Protein AF-A0AB36B175-F1 (afdb_monomer_lite)

InterPro domains:
  IPR001412 Aminoacyl-tRNA synthetase, class I, conserved site [PS00178] (43-53)
  IPR002302 Leucine-tRNA ligase [PTHR43740] (2-62)
  IPR014729 Rossmann-like alpha/beta/alpha sandwich fold [G3DSA:3.40.50.620] (31-62)

Sequence (62 aa):
MNYNHQEVEKKWQSYWLNNKTFACDAWDFDKPKCYVLDMFPYPSGNGLHVGHPEGYTATDIV

Structure (mmCIF, N/CA/C/O backbone):
data_AF-A0AB36B175-F1
#
_entry.id   AF-A0AB36B175-F1
#
loop_
_atom_site.group_PDB
_atom_site.id
_atom_site.type_symbol
_atom_site.label_atom_id
_atom_site.label_alt_id
_atom_site.label_comp_id
_atom_site.label_asym_id
_atom_site.label_entity_id
_atom_site.label_seq_id
_atom_site.pdbx_PDB_ins_code
_atom_site.Cartn_x
_atom_site.Cartn_y
_atom_site.Cartn_z
_atom_site.occupancy
_atom_site.B_iso_or_equiv
_atom_site.auth_seq_id
_atom_site.auth_comp_id
_atom_site.auth_asym_id
_atom_site.auth_atom_id
_atom_site.pdbx_PDB_model_num
ATOM 1 N N . MET A 1 1 ? -30.523 -1.892 6.240 1.00 66.50 1 MET A N 1
ATOM 2 C CA . MET A 1 1 ? -29.244 -2.069 6.962 1.00 66.50 1 MET A CA 1
ATOM 3 C C . MET A 1 1 ? -28.138 -1.694 5.999 1.00 66.50 1 MET A C 1
ATOM 5 O O . MET A 1 1 ? -28.160 -2.203 4.887 1.00 66.50 1 MET A O 1
ATOM 9 N N . ASN A 1 2 ? -27.241 -0.786 6.383 1.00 86.75 2 ASN A N 1
ATOM 10 C CA . ASN A 1 2 ? -26.125 -0.374 5.532 1.00 86.75 2 ASN A CA 1
ATOM 11 C C . ASN A 1 2 ? -24.889 -1.215 5.846 1.00 86.75 2 ASN A C 1
ATOM 13 O O . ASN A 1 2 ? -24.648 -1.569 6.998 1.00 86.75 2 ASN A O 1
ATOM 17 N N . TYR A 1 3 ? -24.116 -1.523 4.811 1.00 95.19 3 TYR A N 1
ATOM 18 C CA . TYR A 1 3 ? -22.820 -2.173 4.939 1.00 95.19 3 TYR A CA 1
ATOM 19 C C . TYR A 1 3 ? -21.816 -1.237 5.632 1.00 95.19 3 TYR A C 1
ATOM 21 O O . TYR A 1 3 ? -21.639 -0.094 5.207 1.00 95.19 3 TYR A O 1
ATOM 29 N N . ASN A 1 4 ? -21.161 -1.718 6.693 1.00 96.31 4 ASN A N 1
ATOM 30 C CA . ASN A 1 4 ? -20.128 -0.975 7.414 1.00 96.31 4 ASN A CA 1
ATOM 31 C C . ASN A 1 4 ? -18.732 -1.336 6.884 1.00 96.31 4 ASN A C 1
ATOM 33 O O . ASN A 1 4 ? -18.043 -2.195 7.434 1.00 96.31 4 ASN A O 1
ATOM 37 N N . HIS A 1 5 ? -18.314 -0.682 5.802 1.00 97.31 5 HIS A N 1
ATOM 38 C CA . HIS A 1 5 ? -17.026 -0.962 5.161 1.00 97.31 5 HIS A CA 1
ATOM 39 C C . HIS A 1 5 ? -15.823 -0.705 6.088 1.00 97.31 5 HIS A C 1
ATOM 41 O O . HIS A 1 5 ? -14.875 -1.484 6.081 1.00 97.31 5 HIS A O 1
ATOM 47 N N . GLN A 1 6 ? -15.899 0.295 6.975 1.00 97.81 6 GLN A N 1
ATOM 48 C CA . GLN A 1 6 ? -14.804 0.642 7.890 1.00 97.81 6 GLN A CA 1
ATOM 49 C C . GLN A 1 6 ? -14.469 -0.481 8.879 1.00 97.81 6 GLN A C 1
ATOM 51 O O . GLN A 1 6 ? -13.310 -0.659 9.255 1.00 97.81 6 GLN A O 1
ATOM 56 N N . GLU A 1 7 ? -15.476 -1.227 9.334 1.00 97.81 7 GLU A N 1
ATOM 57 C CA . GLU A 1 7 ? -15.275 -2.375 10.222 1.00 97.81 7 GLU A CA 1
ATOM 58 C C . GLU A 1 7 ? -14.616 -3.538 9.476 1.00 97.81 7 GLU A C 1
ATOM 60 O O . GLU A 1 7 ? -13.665 -4.147 9.972 1.00 97.81 7 GLU A O 1
ATOM 65 N N . VAL A 1 8 ? -15.084 -3.811 8.257 1.00 98.25 8 VAL A N 1
ATOM 66 C CA . VAL A 1 8 ? -14.561 -4.895 7.422 1.00 98.25 8 VAL A CA 1
ATOM 67 C C . VAL A 1 8 ? -13.118 -4.620 6.996 1.00 98.25 8 VAL A C 1
ATOM 69 O O . VAL A 1 8 ? -12.271 -5.501 7.134 1.00 98.25 8 VAL A O 1
ATOM 72 N N . GLU A 1 9 ? -12.811 -3.403 6.549 1.00 98.56 9 GLU A N 1
ATOM 73 C CA . GLU A 1 9 ? -11.461 -2.989 6.145 1.00 98.56 9 GLU A CA 1
ATOM 74 C C . GLU A 1 9 ? -10.459 -3.131 7.302 1.00 98.56 9 GLU A C 1
ATOM 76 O O . GLU A 1 9 ? -9.421 -3.778 7.146 1.00 98.56 9 GLU A O 1
ATOM 81 N N . LYS A 1 10 ? -10.794 -2.624 8.499 1.00 98.56 10 LYS A N 1
ATOM 82 C CA . LYS A 1 10 ? -9.923 -2.721 9.687 1.00 98.56 10 LYS A CA 1
ATOM 83 C C . LYS A 1 10 ? -9.670 -4.163 10.117 1.00 98.56 10 LYS A C 1
ATOM 85 O O . LYS A 1 10 ? -8.550 -4.501 10.515 1.00 98.56 10 LYS A O 1
ATOM 90 N N . LYS A 1 11 ? -10.693 -5.022 10.038 1.00 98.50 11 LYS A N 1
ATOM 91 C CA . LYS A 1 11 ? -10.567 -6.453 10.343 1.00 98.50 11 LYS A CA 1
ATOM 92 C C . LYS A 1 11 ? -9.521 -7.111 9.442 1.00 98.50 11 LYS A C 1
ATOM 94 O O . LYS A 1 11 ? -8.647 -7.816 9.947 1.00 98.50 11 LYS A O 1
ATOM 99 N N . TRP A 1 12 ? -9.598 -6.882 8.133 1.00 98.69 12 TRP A N 1
ATOM 100 C CA . TRP A 1 12 ? -8.697 -7.518 7.171 1.00 98.69 12 TRP A CA 1
ATOM 101 C C . TRP A 1 12 ? -7.281 -6.952 7.216 1.00 98.69 12 TRP A C 1
ATOM 103 O O . TRP A 1 12 ? -6.338 -7.736 7.249 1.00 98.69 12 TRP A O 1
ATOM 113 N N . GLN A 1 13 ? -7.120 -5.634 7.358 1.00 98.75 13 GLN A N 1
ATOM 114 C CA . GLN A 1 13 ? -5.806 -5.015 7.579 1.00 98.75 13 GLN A CA 1
ATOM 115 C C . GLN A 1 13 ? -5.093 -5.618 8.800 1.00 98.75 13 GLN A C 1
ATOM 117 O O . GLN A 1 13 ? -3.922 -5.990 8.720 1.00 98.75 13 GLN A O 1
ATOM 122 N N . SER A 1 14 ? -5.819 -5.798 9.911 1.00 98.69 14 SER A N 1
ATOM 123 C CA . SER A 1 14 ? -5.279 -6.421 11.129 1.00 98.69 14 SER A CA 1
ATOM 124 C C . SER A 1 14 ? -4.900 -7.887 10.906 1.00 98.69 14 SER A C 1
ATOM 126 O O . SER A 1 14 ? -3.851 -8.341 11.362 1.00 98.69 14 SER A O 1
ATOM 128 N N . TYR A 1 15 ? -5.740 -8.637 10.188 1.00 98.75 15 TYR A N 1
ATOM 129 C CA . TYR A 1 15 ? -5.462 -10.028 9.847 1.00 98.75 15 TYR A CA 1
ATOM 130 C C . TYR A 1 15 ? -4.205 -10.157 8.974 1.00 98.75 15 TYR A C 1
ATOM 132 O O . TYR A 1 15 ? -3.324 -10.945 9.316 1.00 98.75 15 TYR A O 1
ATOM 140 N N . TRP A 1 16 ? -4.085 -9.374 7.897 1.00 98.69 16 TRP A N 1
ATOM 141 C CA . TRP A 1 16 ? -2.936 -9.433 6.986 1.00 98.69 16 TRP A CA 1
ATOM 142 C C . TRP A 1 16 ? -1.623 -9.087 7.684 1.00 98.69 16 TRP A C 1
ATOM 144 O O . TRP A 1 16 ? -0.619 -9.766 7.468 1.00 98.69 16 TRP A O 1
ATOM 154 N N . LEU A 1 17 ? -1.641 -8.085 8.571 1.00 98.38 17 LEU A N 1
ATOM 155 C CA . LEU A 1 17 ? -0.477 -7.712 9.372 1.00 98.38 17 LEU A CA 1
ATOM 156 C C . LEU A 1 17 ? -0.056 -8.848 10.316 1.00 98.38 17 LEU 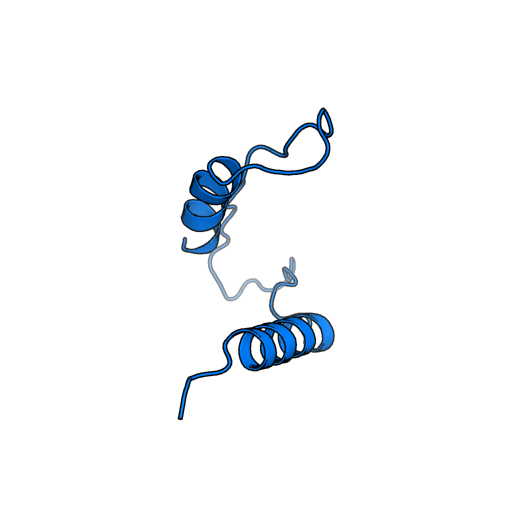A C 1
ATOM 158 O O . LEU A 1 17 ? 1.105 -9.253 10.315 1.00 98.38 17 LEU A O 1
ATOM 162 N N . ASN A 1 18 ? -1.002 -9.398 11.084 1.00 98.62 18 ASN A N 1
ATOM 163 C CA . ASN A 1 18 ? -0.724 -10.450 12.068 1.00 98.62 18 ASN A CA 1
ATOM 164 C C . ASN A 1 18 ? -0.232 -11.751 11.421 1.00 98.62 18 ASN A C 1
ATOM 166 O O . ASN A 1 18 ? 0.612 -12.442 11.988 1.00 98.62 18 ASN A O 1
ATOM 170 N N . ASN A 1 19 ? -0.742 -12.075 10.232 1.00 98.50 19 ASN A N 1
ATOM 171 C CA . ASN A 1 19 ? -0.376 -13.283 9.493 1.00 98.50 19 ASN A CA 1
ATOM 172 C C . ASN A 1 19 ? 0.777 -13.059 8.506 1.00 98.50 19 ASN A C 1
ATOM 174 O O . ASN A 1 19 ? 1.159 -13.996 7.811 1.00 98.50 19 ASN A O 1
ATOM 178 N N . LYS A 1 20 ? 1.331 -11.839 8.434 1.00 97.81 20 LYS A N 1
ATOM 179 C CA . LYS A 1 20 ? 2.398 -11.465 7.494 1.00 97.81 20 LYS A CA 1
ATOM 180 C C . LYS A 1 20 ? 2.061 -11.825 6.038 1.00 97.81 20 LYS A C 1
ATOM 182 O O . LYS A 1 20 ? 2.931 -12.262 5.295 1.00 97.81 20 LYS A O 1
ATOM 187 N N . THR A 1 21 ? 0.806 -11.636 5.624 1.00 97.50 21 THR A N 1
ATOM 188 C CA . THR A 1 21 ? 0.290 -12.095 4.317 1.00 97.50 21 THR A CA 1
ATOM 189 C C . THR A 1 21 ? 1.065 -11.529 3.123 1.00 97.50 21 THR A C 1
ATOM 191 O O . THR A 1 21 ? 1.193 -12.208 2.113 1.00 97.50 21 THR A O 1
ATOM 194 N N . PHE A 1 22 ? 1.621 -10.322 3.255 1.00 96.31 22 PHE A N 1
ATOM 195 C CA . PHE A 1 22 ? 2.400 -9.651 2.207 1.00 96.31 22 PHE A CA 1
ATOM 196 C C . PHE A 1 22 ? 3.924 -9.766 2.393 1.00 96.31 22 PHE A C 1
ATOM 198 O O . PHE A 1 22 ? 4.685 -9.084 1.711 1.00 96.31 22 PHE A O 1
ATOM 205 N N . ALA A 1 23 ? 4.405 -10.586 3.334 1.00 95.94 23 ALA A N 1
ATOM 206 C CA . ALA A 1 23 ? 5.840 -10.790 3.497 1.00 95.94 23 ALA A CA 1
ATOM 207 C C . ALA A 1 23 ? 6.403 -11.586 2.313 1.00 95.94 23 ALA A C 1
ATOM 209 O O . ALA A 1 23 ? 5.945 -12.686 2.012 1.00 95.94 23 ALA A O 1
ATOM 210 N N . CYS A 1 24 ? 7.428 -11.039 1.664 1.00 94.25 24 CYS A N 1
ATOM 211 C CA . CYS A 1 24 ? 8.149 -11.739 0.610 1.00 94.25 24 CYS A CA 1
ATOM 212 C C . CYS A 1 24 ? 9.084 -12.790 1.222 1.00 94.25 24 CYS A C 1
ATOM 214 O O . CYS A 1 24 ? 10.005 -12.444 1.968 1.00 94.25 24 CYS A O 1
ATOM 216 N N . ASP A 1 25 ? 8.866 -14.064 0.890 1.00 93.56 25 ASP A N 1
ATOM 217 C CA . ASP A 1 25 ? 9.835 -15.120 1.167 1.00 93.56 25 ASP A CA 1
ATOM 218 C C . ASP A 1 25 ? 10.882 -15.173 0.046 1.00 93.56 25 ASP A C 1
ATOM 220 O O . ASP A 1 25 ? 10.647 -15.663 -1.064 1.00 93.56 25 ASP A O 1
ATOM 224 N N . ALA A 1 26 ? 12.073 -14.653 0.345 1.00 90.44 26 ALA A N 1
ATOM 225 C CA . ALA A 1 26 ? 13.190 -14.650 -0.591 1.00 90.44 26 ALA A CA 1
ATOM 226 C C . ALA A 1 26 ? 13.651 -16.071 -0.973 1.00 90.44 26 ALA A C 1
ATOM 228 O O . ALA A 1 26 ? 14.217 -16.252 -2.055 1.00 90.44 26 ALA A O 1
ATOM 229 N N . TRP A 1 27 ? 13.367 -17.069 -0.132 1.00 92.19 27 TRP A N 1
ATOM 230 C CA . TRP A 1 27 ? 13.836 -18.448 -0.266 1.00 92.19 27 TRP A CA 1
ATOM 231 C C . TRP A 1 27 ? 12.760 -19.423 -0.765 1.00 92.19 27 TRP A C 1
ATOM 233 O O . TRP A 1 27 ? 13.062 -20.598 -0.953 1.00 92.19 27 TRP A O 1
ATOM 243 N N . ASP A 1 28 ? 11.538 -18.955 -1.039 1.00 92.44 28 ASP A N 1
ATOM 244 C CA . ASP A 1 28 ? 10.522 -19.744 -1.748 1.00 92.44 28 ASP A CA 1
ATOM 245 C C . ASP A 1 28 ? 10.881 -19.798 -3.243 1.00 92.44 28 ASP A C 1
ATOM 247 O O . ASP A 1 28 ? 10.701 -18.821 -3.980 1.00 92.44 28 ASP A O 1
ATOM 251 N N . PHE A 1 29 ? 11.459 -20.915 -3.685 1.00 93.75 29 PHE A N 1
ATOM 252 C CA . PHE A 1 29 ? 11.854 -21.147 -5.080 1.00 93.75 29 PHE A CA 1
ATOM 253 C C . PHE A 1 29 ? 10.801 -21.919 -5.889 1.00 93.75 29 PHE A C 1
ATOM 255 O O . PHE A 1 29 ? 11.016 -22.155 -7.078 1.00 93.75 29 PHE A O 1
ATOM 262 N N . ASP A 1 30 ? 9.661 -22.270 -5.288 1.00 95.25 30 ASP A N 1
ATOM 263 C CA . ASP A 1 30 ? 8.608 -23.056 -5.943 1.00 95.25 30 ASP A CA 1
ATOM 264 C C . ASP A 1 30 ? 7.705 -22.193 -6.842 1.00 95.25 30 ASP A C 1
ATOM 266 O O . ASP A 1 30 ? 6.883 -22.710 -7.603 1.00 95.25 30 ASP A O 1
ATOM 270 N N . LYS A 1 31 ? 7.856 -20.863 -6.781 1.00 88.62 31 LYS A N 1
ATOM 271 C CA . LYS A 1 31 ? 7.064 -19.886 -7.540 1.00 88.62 31 LYS A CA 1
ATOM 272 C C . LYS A 1 31 ? 7.948 -18.985 -8.408 1.00 88.62 31 LYS A C 1
ATOM 274 O O . LYS A 1 31 ? 9.061 -18.637 -8.001 1.00 88.62 31 LYS A O 1
ATOM 279 N N . PRO A 1 32 ? 7.458 -18.547 -9.586 1.00 91.62 32 PRO A N 1
ATOM 280 C CA . PRO A 1 32 ? 8.162 -17.553 -10.387 1.00 91.62 32 PRO A CA 1
ATOM 281 C C . PRO A 1 32 ? 8.315 -16.247 -9.599 1.00 91.62 32 PRO A C 1
ATOM 283 O O . PRO A 1 32 ? 7.392 -15.803 -8.916 1.00 91.62 32 PRO A O 1
ATOM 286 N N . LYS A 1 33 ? 9.493 -15.624 -9.696 1.00 92.62 33 LYS A N 1
ATOM 287 C CA . LYS A 1 33 ? 9.763 -14.340 -9.042 1.00 92.62 33 LYS A CA 1
ATOM 288 C C . LYS A 1 33 ? 9.100 -13.204 -9.829 1.00 92.62 33 LYS A C 1
ATOM 290 O O . LYS A 1 33 ? 9.204 -13.163 -11.0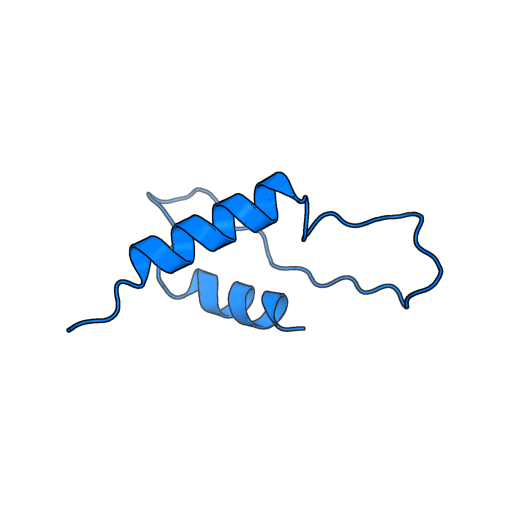53 1.00 92.62 33 LYS A O 1
ATOM 295 N N . CYS A 1 34 ? 8.479 -12.267 -9.118 1.00 93.56 34 CYS A N 1
ATOM 296 C CA . CYS A 1 34 ? 7.943 -11.023 -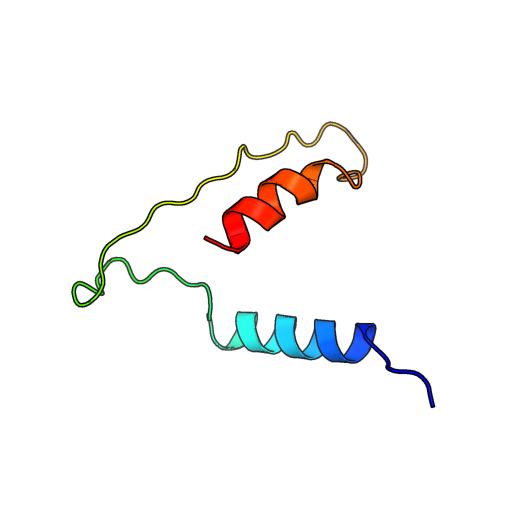9.666 1.00 93.56 34 CYS A CA 1
ATOM 297 C C . CYS A 1 34 ? 8.491 -9.840 -8.859 1.00 93.56 34 CYS A C 1
ATOM 299 O O . CYS A 1 34 ? 8.643 -9.949 -7.642 1.00 93.56 34 CYS A O 1
ATOM 301 N N . TYR A 1 35 ? 8.795 -8.729 -9.533 1.00 95.12 35 TYR A N 1
ATOM 302 C CA . TYR A 1 35 ? 9.153 -7.474 -8.879 1.00 95.12 35 TYR A CA 1
ATOM 303 C C . TYR A 1 35 ? 8.306 -6.344 -9.462 1.00 95.12 35 TYR A C 1
ATOM 305 O O . TYR A 1 35 ? 8.612 -5.809 -10.526 1.00 95.12 35 TYR A O 1
ATOM 313 N N . VAL A 1 36 ? 7.230 -6.011 -8.751 1.00 96.69 36 VAL A N 1
ATOM 314 C CA . VAL A 1 36 ? 6.351 -4.878 -9.052 1.00 96.69 36 VAL A CA 1
ATOM 315 C C . VAL A 1 36 ? 6.746 -3.715 -8.145 1.00 96.69 36 VAL A C 1
ATOM 317 O O . VAL A 1 36 ? 6.994 -3.921 -6.956 1.00 96.69 36 VAL A O 1
ATOM 320 N N . LEU A 1 37 ? 6.885 -2.514 -8.707 1.00 97.38 37 LEU A N 1
ATOM 321 C CA . LEU A 1 37 ? 7.455 -1.369 -8.002 1.00 97.38 37 LEU A CA 1
ATOM 322 C C . LEU A 1 37 ? 6.720 -0.075 -8.341 1.00 97.38 37 LEU A C 1
ATOM 324 O O . LEU A 1 37 ? 6.548 0.262 -9.511 1.00 97.38 37 LEU A O 1
ATOM 328 N N . ASP A 1 38 ? 6.407 0.685 -7.297 1.00 97.19 38 ASP A N 1
ATOM 329 C CA . ASP A 1 38 ? 5.945 2.064 -7.387 1.00 97.19 38 ASP A CA 1
ATOM 330 C C . ASP A 1 38 ? 7.076 3.067 -7.188 1.00 97.19 38 ASP A C 1
ATOM 332 O O . ASP A 1 38 ? 8.046 2.834 -6.460 1.00 97.19 38 ASP A O 1
ATOM 336 N N . MET A 1 39 ? 6.911 4.247 -7.783 1.00 96.62 39 MET A N 1
ATOM 337 C CA . MET A 1 39 ? 7.739 5.396 -7.435 1.00 96.62 39 MET A CA 1
ATOM 338 C C . MET A 1 39 ? 7.360 5.882 -6.033 1.00 96.62 39 MET A C 1
ATOM 340 O O . MET A 1 39 ? 6.250 6.363 -5.812 1.00 96.62 39 MET A O 1
ATOM 344 N N . PHE A 1 40 ? 8.289 5.767 -5.083 1.00 95.62 40 PHE A N 1
ATOM 345 C CA . PHE A 1 40 ? 8.059 6.192 -3.704 1.00 95.62 40 PHE A CA 1
ATOM 346 C C . PHE A 1 40 ? 7.798 7.714 -3.617 1.00 95.62 40 PHE A C 1
ATOM 348 O O . PHE A 1 40 ? 8.555 8.490 -4.209 1.00 95.62 40 PHE A O 1
ATOM 355 N N . PRO A 1 41 ? 6.765 8.168 -2.877 1.00 95.69 41 PRO A N 1
ATOM 356 C CA . PRO A 1 41 ? 6.381 9.575 -2.852 1.00 95.69 41 PRO A CA 1
ATOM 357 C C . PRO A 1 41 ? 7.316 10.432 -1.991 1.00 95.69 41 PRO A C 1
ATOM 359 O O . PRO A 1 41 ? 7.862 9.986 -0.982 1.00 95.69 41 PRO A O 1
ATOM 362 N N . TYR A 1 42 ? 7.428 11.717 -2.333 1.00 95.75 42 TYR A N 1
ATOM 363 C CA . TYR A 1 42 ? 8.108 12.701 -1.489 1.00 95.75 42 TYR A CA 1
ATOM 364 C C . TYR A 1 42 ? 7.185 13.217 -0.367 1.00 95.75 42 TYR A C 1
ATOM 366 O O . TYR A 1 42 ? 6.016 13.512 -0.628 1.00 95.75 42 TYR A O 1
ATOM 374 N N . PRO A 1 43 ? 7.686 13.410 0.871 1.00 94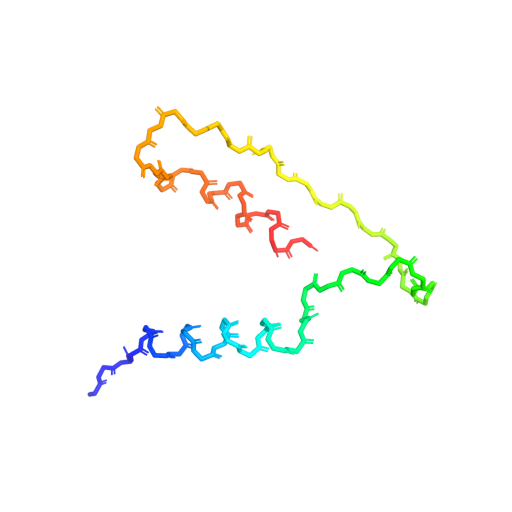.38 43 PRO A N 1
ATOM 375 C CA . PRO A 1 43 ? 6.903 13.948 1.986 1.00 94.38 43 PRO A CA 1
ATOM 376 C C . PRO A 1 43 ? 6.802 15.486 1.925 1.00 94.38 43 PRO A C 1
ATOM 378 O O . PRO A 1 43 ? 7.219 16.191 2.839 1.00 94.38 43 PRO A O 1
ATOM 381 N N . SER A 1 44 ? 6.286 16.029 0.822 1.00 93.31 44 SER A N 1
ATOM 382 C CA . SER A 1 44 ? 6.253 17.476 0.540 1.00 93.31 44 SER A CA 1
ATOM 383 C C . SER A 1 44 ? 4.888 18.136 0.788 1.00 93.31 44 SER A C 1
ATOM 385 O O . SER A 1 44 ? 4.629 19.235 0.301 1.00 93.31 44 SER A O 1
ATOM 387 N N . GLY A 1 45 ? 4.002 17.478 1.536 1.00 92.56 45 GLY A N 1
ATOM 388 C CA . GLY A 1 45 ? 2.680 17.980 1.911 1.00 92.56 45 GLY A CA 1
ATOM 389 C C . GLY A 1 45 ? 2.118 17.232 3.121 1.00 92.56 45 GLY A C 1
ATOM 390 O O . GLY A 1 45 ? 2.778 16.360 3.679 1.00 92.56 45 GLY A O 1
ATOM 391 N N . ASN A 1 46 ? 0.879 17.544 3.514 1.00 92.44 46 ASN A N 1
ATOM 392 C CA . ASN A 1 46 ? 0.230 16.916 4.678 1.00 92.44 46 ASN A CA 1
ATOM 393 C C . ASN A 1 46 ? -0.161 15.442 4.456 1.00 92.44 46 ASN A C 1
ATOM 395 O O . ASN A 1 46 ? -0.557 14.764 5.401 1.00 92.44 46 ASN A O 1
ATOM 399 N N . GLY A 1 47 ? -0.097 14.954 3.217 1.00 93.81 47 GLY A N 1
ATOM 400 C CA . GLY A 1 47 ? -0.451 13.589 2.853 1.00 93.81 47 GLY A CA 1
ATOM 401 C C . GLY A 1 47 ? -0.604 13.414 1.346 1.00 93.81 47 GLY A C 1
ATOM 402 O O . GLY A 1 47 ? -0.366 14.339 0.567 1.00 93.81 47 GLY A O 1
ATOM 403 N N . LEU A 1 48 ? -1.024 12.216 0.944 1.00 95.88 48 LEU A N 1
ATOM 404 C CA . LEU A 1 48 ? -1.315 11.887 -0.448 1.00 95.88 48 LEU A CA 1
ATOM 405 C C . LEU A 1 48 ? -2.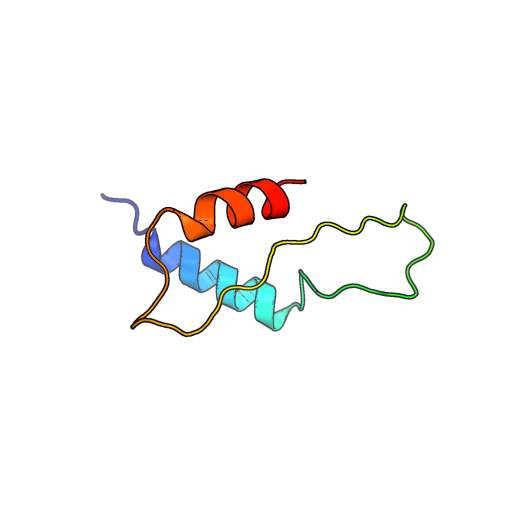699 12.423 -0.849 1.00 95.88 48 LEU A C 1
ATOM 407 O O . LEU A 1 48 ? -3.663 12.300 -0.097 1.00 95.88 48 LEU A O 1
ATOM 411 N N . HIS A 1 49 ? -2.818 12.972 -2.058 1.00 95.38 49 HIS A N 1
ATOM 412 C CA . HIS A 1 49 ? -4.116 13.179 -2.717 1.00 95.38 49 HIS A CA 1
ATOM 413 C C . HIS A 1 49 ? -4.531 11.944 -3.532 1.00 95.38 49 HIS A C 1
ATOM 415 O O . HIS A 1 49 ? -3.695 11.091 -3.826 1.00 95.38 49 HIS A O 1
ATOM 421 N N . VAL A 1 50 ? -5.793 11.907 -3.980 1.00 94.94 50 VAL A N 1
ATOM 422 C CA . VAL A 1 50 ? -6.446 10.781 -4.692 1.00 94.94 50 VAL A CA 1
ATOM 423 C C . VAL A 1 50 ? -5.770 10.310 -5.988 1.00 94.94 50 VAL A C 1
ATOM 425 O O . VAL A 1 50 ? -6.149 9.275 -6.514 1.00 94.94 50 VAL A O 1
ATOM 428 N N . GLY A 1 51 ? -4.773 11.042 -6.490 1.00 95.25 51 GLY A N 1
ATOM 429 C CA . GLY A 1 51 ? -4.012 10.661 -7.684 1.00 95.25 51 GLY A CA 1
ATOM 430 C C . GLY A 1 51 ? -2.841 9.726 -7.380 1.00 95.25 51 GLY A C 1
ATOM 431 O O . GLY A 1 51 ? -2.515 8.879 -8.196 1.00 95.25 51 GLY A O 1
ATOM 432 N N . HIS A 1 52 ? -2.231 9.814 -6.192 1.00 96.81 52 HIS A N 1
ATOM 433 C CA . HIS A 1 52 ? -1.124 8.912 -5.842 1.00 96.81 52 HIS A CA 1
ATOM 434 C C . HIS A 1 52 ? -1.547 7.436 -5.805 1.00 96.81 52 HIS A C 1
ATOM 436 O O . HIS A 1 52 ? -0.813 6.610 -6.340 1.00 96.81 52 HIS A O 1
ATOM 442 N N . PRO A 1 53 ? -2.720 7.077 -5.238 1.00 97.19 53 PRO A N 1
ATOM 443 C CA . PRO A 1 53 ? -3.154 5.688 -5.212 1.00 97.19 53 PRO A CA 1
ATOM 444 C C . PRO A 1 53 ? -3.504 5.112 -6.586 1.00 97.19 53 PRO A C 1
ATOM 446 O O . PRO A 1 53 ? -3.710 3.910 -6.660 1.00 97.19 53 PRO A O 1
ATOM 449 N N . GLU A 1 54 ? -3.600 5.908 -7.658 1.00 97.31 54 GLU A N 1
ATOM 450 C CA . GLU A 1 54 ? -3.899 5.388 -9.000 1.00 97.31 54 GLU A CA 1
ATOM 451 C C . GLU A 1 54 ? -2.809 4.414 -9.460 1.00 97.31 54 GLU A C 1
ATOM 453 O O . GLU A 1 54 ? -3.099 3.252 -9.744 1.00 97.31 54 GLU A O 1
ATOM 458 N N . GLY A 1 55 ? -1.550 4.867 -9.449 1.00 95.62 55 GLY A N 1
ATOM 459 C CA . GLY A 1 55 ? -0.401 4.016 -9.757 1.00 95.62 55 GLY A CA 1
ATOM 460 C C . GLY A 1 55 ? -0.274 2.863 -8.764 1.00 95.62 55 GLY A C 1
ATOM 461 O O . GLY A 1 55 ? -0.156 1.719 -9.186 1.00 95.62 55 GLY A O 1
ATOM 462 N N . TYR A 1 56 ? -0.434 3.156 -7.469 1.00 97.88 56 TYR A N 1
ATOM 463 C CA . TYR A 1 56 ? -0.254 2.161 -6.405 1.00 97.88 56 TYR A CA 1
ATOM 464 C C . TYR A 1 56 ? -1.324 1.062 -6.446 1.00 97.88 56 TYR A C 1
ATOM 466 O O . TYR A 1 56 ? -1.060 -0.075 -6.090 1.00 97.88 56 TYR A O 1
ATOM 474 N N . THR A 1 57 ? -2.546 1.378 -6.887 1.00 97.81 57 THR A N 1
ATOM 475 C CA . THR A 1 57 ? -3.604 0.371 -7.061 1.00 97.81 57 THR A CA 1
ATOM 476 C C . THR A 1 57 ? -3.332 -0.481 -8.295 1.00 97.81 57 THR A C 1
ATOM 478 O O . THR A 1 57 ? -3.609 -1.675 -8.286 1.00 97.81 57 THR A O 1
ATOM 481 N N . ALA A 1 58 ? -2.795 0.111 -9.368 1.00 97.44 58 ALA A N 1
ATOM 482 C CA . ALA A 1 58 ? -2.461 -0.636 -10.575 1.00 97.44 58 ALA A CA 1
ATOM 483 C C . ALA A 1 58 ? -1.360 -1.675 -10.314 1.00 97.44 58 ALA A C 1
ATOM 485 O O . ALA A 1 58 ? -1.470 -2.803 -10.785 1.00 97.44 58 ALA A O 1
ATOM 486 N N . THR A 1 59 ? -0.328 -1.315 -9.551 1.00 97.38 59 THR A N 1
ATOM 487 C CA . THR A 1 59 ? 0.772 -2.211 -9.167 1.00 97.38 59 THR A CA 1
ATOM 488 C C . THR A 1 59 ? 0.368 -3.238 -8.108 1.00 97.38 59 THR A C 1
ATOM 490 O O . TH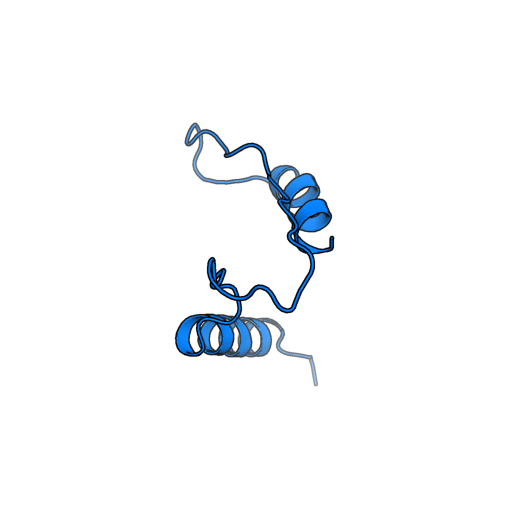R A 1 59 ? 0.829 -4.368 -8.189 1.00 97.38 59 THR A O 1
ATOM 493 N N . ASP A 1 60 ? -0.524 -2.902 -7.171 1.00 97.25 60 ASP A N 1
ATOM 494 C CA . ASP A 1 60 ? -1.032 -3.834 -6.144 1.00 97.25 60 ASP A CA 1
ATOM 495 C C . ASP A 1 60 ? -1.907 -4.968 -6.727 1.00 97.25 60 ASP A C 1
ATOM 497 O O . ASP A 1 60 ? -2.099 -6.002 -6.091 1.00 97.25 60 ASP A O 1
ATOM 501 N N . ILE A 1 61 ? -2.429 -4.800 -7.951 1.00 97.31 61 ILE A N 1
ATOM 502 C CA . ILE A 1 61 ? -3.251 -5.806 -8.650 1.00 97.31 61 ILE A CA 1
ATOM 503 C C . ILE A 1 61 ? -2.416 -6.867 -9.397 1.00 97.31 61 ILE A C 1
ATOM 505 O O . ILE A 1 61 ? -2.908 -7.984 -9.575 1.00 97.31 61 ILE A O 1
ATOM 509 N N . VAL A 1 62 ? -1.218 -6.520 -9.888 1.00 87.88 62 VAL A N 1
ATOM 510 C CA . VAL A 1 62 ? -0.372 -7.366 -10.768 1.00 87.88 62 VAL A CA 1
ATOM 511 C C . VAL A 1 62 ? 0.248 -8.539 -10.015 1.00 87.88 62 VAL A C 1
ATOM 513 O O . VAL A 1 62 ? 0.147 -9.672 -10.543 1.00 87.88 62 VAL A O 1
#

Radius of gyration: 15.77 Å; chains: 1; bounding box: 43×41×23 Å

pLDDT: mean 95.23, std 4.59, range [66.5, 98.75]

Organism: Clostridium innocuum (NCBI:txid1522)

Secondary structure (DSSP, 8-state):
----HHHHHHHHHHHHHHTTTT---TT--SS--------PPP--SSS--TTHHHHHHHHHH-

Foldseek 3Di:
DDDDVVVVVVVVVVVCVVVVVVDDDPPPPVDDDDDQDDDDDDPPDPDDDPVRCVSVVVSVVD